Protein AF-A0A9P3ENW7-F1 (afdb_monomer)

Radius of gyration: 44.79 Å; Cα contacts (8 Å, |Δi|>4): 13; chains: 1; bounding box: 102×56×119 Å

Secondary structure (DSSP, 8-state):
-TTHHHHHHHHHHHHHHHHHHHHHHHHHHHHHHHHHHHHHHHHHHHHHHHHHHHHHHHHHHHHHHHHHHHHHHHHHHHH-TTHHHHHHHHHHTTT-----PPPPTTS--TTHHHHS----S----------------------

Mean predicted aligned error: 16.95 Å

Sequence (143 aa):
MKHILPFKEKQIRQHELEAEAAKVVRIRSAQADAEARRIEAEAEADSRRKLADAEAYRLDLVGKVNSEQLAREGAILAQSPLLIQKSLADKLSDKIQVIIAPPAANGGFLGENLIGRLPNAALNGAVGNARYASHESSEEEEE

Structure (mmCIF, N/CA/C/O backbone):
data_AF-A0A9P3ENW7-F1
#
_entry.id   AF-A0A9P3ENW7-F1
#
loop_
_atom_site.group_PDB
_atom_site.id
_atom_site.type_symbol
_atom_site.label_atom_id
_atom_site.label_alt_id
_atom_site.label_comp_id
_atom_site.label_asym_id
_atom_site.label_entity_id
_atom_site.label_seq_id
_atom_site.pdbx_PDB_ins_code
_atom_site.Cartn_x
_atom_site.Cartn_y
_atom_site.Cartn_z
_atom_site.occupancy
_atom_site.B_iso_or_equiv
_atom_site.auth_seq_id
_atom_site.auth_comp_id
_atom_site.auth_asym_id
_atom_site.auth_atom_id
_atom_site.pdbx_PDB_model_num
ATOM 1 N N . MET A 1 1 ? -37.547 2.256 65.863 1.00 61.16 1 MET A N 1
ATOM 2 C CA . MET A 1 1 ? -36.742 1.822 64.691 1.00 61.16 1 MET A CA 1
ATOM 3 C C . MET A 1 1 ? -37.552 1.549 63.407 1.00 61.16 1 MET A C 1
ATOM 5 O O . MET A 1 1 ? -36.960 1.174 62.405 1.00 61.16 1 MET A O 1
ATOM 9 N N . LYS A 1 2 ? -38.874 1.793 63.365 1.00 66.75 2 LYS A N 1
ATOM 10 C CA . LYS A 1 2 ? -39.751 1.401 62.238 1.00 66.75 2 LYS A CA 1
ATOM 11 C C . LYS A 1 2 ? -39.521 2.161 60.914 1.00 66.75 2 LYS A C 1
ATOM 13 O O . LYS A 1 2 ? -39.859 1.647 59.860 1.00 66.75 2 LYS A O 1
ATOM 18 N N . HIS A 1 3 ? -38.926 3.356 60.959 1.00 73.88 3 HIS A N 1
ATOM 19 C CA . HIS A 1 3 ? -38.748 4.226 59.781 1.00 73.88 3 HIS A CA 1
ATOM 20 C C . HIS A 1 3 ? -37.362 4.140 59.125 1.00 73.88 3 HIS A C 1
ATOM 22 O O . HIS A 1 3 ? -37.149 4.705 58.058 1.00 73.88 3 HIS A O 1
ATOM 28 N N . ILE A 1 4 ? -36.420 3.426 59.743 1.00 83.56 4 ILE A N 1
ATOM 29 C CA . ILE A 1 4 ? -35.017 3.391 59.305 1.00 83.56 4 ILE A CA 1
ATOM 30 C C . ILE A 1 4 ? -34.818 2.340 58.201 1.00 83.56 4 ILE A C 1
ATOM 32 O O . ILE A 1 4 ? -34.041 2.555 57.275 1.00 83.56 4 ILE A O 1
ATOM 36 N N . LEU A 1 5 ? -35.552 1.222 58.274 1.00 81.81 5 LEU A N 1
ATOM 37 C CA . LEU A 1 5 ? -35.515 0.157 57.264 1.00 81.81 5 LEU A CA 1
ATOM 38 C C . LEU A 1 5 ? -35.994 0.637 55.880 1.00 81.81 5 LEU A C 1
ATOM 40 O O . LEU A 1 5 ? -35.218 0.529 54.933 1.00 81.81 5 LEU A O 1
ATOM 44 N N . PRO A 1 6 ? -37.190 1.254 55.751 1.00 89.50 6 PRO A N 1
ATOM 45 C CA . PRO A 1 6 ? -37.698 1.692 54.448 1.00 89.50 6 PRO A CA 1
ATOM 46 C C . PRO A 1 6 ? -36.817 2.759 53.785 1.00 89.50 6 PRO A C 1
ATOM 48 O O . PRO A 1 6 ? -36.757 2.863 52.563 1.00 89.50 6 PRO A O 1
ATOM 51 N N . PHE A 1 7 ? -36.135 3.581 54.586 1.00 90.56 7 PHE A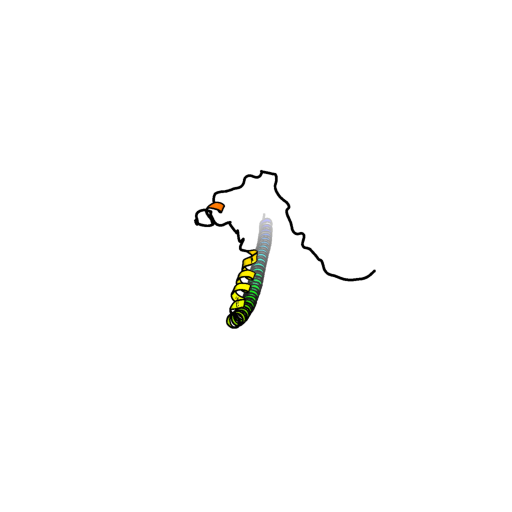 N 1
ATOM 52 C CA . PHE A 1 7 ? -35.194 4.580 54.084 1.00 90.56 7 PHE A CA 1
ATOM 53 C C . PHE A 1 7 ? -33.927 3.930 53.510 1.00 90.56 7 PHE A C 1
ATOM 55 O O . PHE A 1 7 ? -33.521 4.266 52.399 1.00 90.56 7 PHE A O 1
ATOM 62 N N . LYS A 1 8 ? -33.347 2.951 54.219 1.00 91.25 8 LYS A N 1
ATOM 63 C CA . LYS A 1 8 ? -32.190 2.190 53.726 1.00 91.25 8 LYS A CA 1
ATOM 64 C C . LYS A 1 8 ? -32.512 1.394 52.460 1.00 91.25 8 LYS A C 1
ATOM 66 O O . LYS A 1 8 ? -31.700 1.385 51.545 1.00 91.25 8 LYS A O 1
ATOM 71 N N . GLU A 1 9 ? -33.695 0.788 52.367 1.00 91.06 9 GLU A N 1
ATOM 72 C CA . GLU A 1 9 ? -34.144 0.092 51.148 1.00 91.06 9 GLU A CA 1
ATOM 73 C C . GLU A 1 9 ? -34.181 1.025 49.929 1.00 91.06 9 GLU A C 1
ATOM 75 O O . GLU A 1 9 ? -33.724 0.657 48.847 1.00 91.06 9 GLU A O 1
ATOM 80 N N . LYS A 1 10 ? -34.671 2.261 50.100 1.00 93.19 10 LYS A N 1
ATOM 81 C CA . LYS A 1 10 ? -34.663 3.271 49.030 1.00 93.19 10 LYS A CA 1
ATOM 82 C C . LYS A 1 10 ? -33.246 3.694 48.639 1.00 93.19 10 LYS A C 1
ATOM 84 O O . LYS A 1 10 ? -32.981 3.824 47.449 1.00 93.19 10 LYS A O 1
ATOM 89 N N . GLN A 1 11 ? -32.343 3.870 49.606 1.00 93.12 11 GLN A N 1
ATOM 90 C CA . GLN A 1 11 ? -30.937 4.188 49.326 1.00 93.12 11 GLN A CA 1
ATOM 91 C C . GLN A 1 11 ? -30.226 3.059 48.573 1.00 93.12 11 GLN A C 1
ATOM 93 O O . GLN A 1 11 ? -29.513 3.332 47.615 1.00 93.12 11 GLN A O 1
ATOM 98 N N . ILE A 1 12 ? -30.450 1.798 48.956 1.00 94.38 12 ILE A N 1
ATOM 99 C CA . ILE A 1 12 ? -29.887 0.639 48.248 1.00 94.38 12 ILE A CA 1
ATOM 100 C C . ILE A 1 12 ? -30.379 0.626 46.804 1.00 94.38 12 ILE A C 1
ATOM 102 O O . ILE A 1 12 ? -29.565 0.558 45.891 1.00 94.38 12 ILE A O 1
ATOM 106 N N . ARG A 1 13 ? -31.687 0.796 46.586 1.00 94.31 13 ARG A N 1
ATOM 107 C CA . ARG A 1 13 ? -32.252 0.843 45.233 1.00 94.31 13 ARG A CA 1
ATOM 108 C C . ARG A 1 13 ? -31.692 1.999 44.404 1.00 94.31 13 ARG A C 1
ATOM 110 O O . ARG A 1 13 ? -31.463 1.833 43.212 1.00 94.31 13 ARG A O 1
ATOM 117 N N . GLN A 1 14 ? -31.458 3.160 45.012 1.00 95.31 14 GLN A N 1
ATOM 118 C CA . GLN A 1 14 ? -30.813 4.276 44.326 1.00 95.31 14 GLN A CA 1
ATOM 119 C C . GLN A 1 14 ? -29.371 3.930 43.928 1.00 95.31 14 GLN A C 1
ATOM 121 O O . GLN A 1 14 ? -29.011 4.100 42.767 1.00 95.31 14 GLN A O 1
ATOM 126 N N . HIS A 1 15 ? -28.575 3.382 44.848 1.00 95.81 15 HIS A N 1
ATOM 127 C CA . HIS A 1 15 ? -27.206 2.960 44.554 1.00 95.81 15 HIS A CA 1
ATOM 128 C C . HIS A 1 15 ? -27.137 1.835 43.512 1.00 95.81 15 HIS A C 1
ATOM 130 O O . HIS A 1 15 ? -26.240 1.842 42.674 1.00 95.81 15 HIS A O 1
ATOM 136 N N . GLU A 1 16 ? -28.086 0.897 43.519 1.00 96.06 16 GLU A N 1
ATOM 137 C CA . GLU A 1 16 ? -28.213 -0.141 42.489 1.00 96.06 16 GLU A CA 1
ATOM 138 C C . GLU A 1 16 ? -28.476 0.472 41.108 1.00 96.06 16 GLU A C 1
ATOM 140 O O . GLU A 1 16 ? -27.808 0.118 40.137 1.00 96.06 16 GLU A O 1
ATOM 145 N N . LEU A 1 17 ? -29.403 1.432 41.017 1.00 96.81 17 LEU A N 1
ATOM 146 C CA . LEU A 1 17 ? -29.717 2.122 39.763 1.00 96.81 17 LEU A CA 1
ATOM 147 C C . LEU A 1 17 ? -28.540 2.971 39.258 1.00 96.81 17 LEU A C 1
ATOM 149 O O . LEU A 1 17 ? -28.249 2.966 38.062 1.00 96.81 17 LEU A O 1
ATOM 153 N N . GLU A 1 18 ? -27.834 3.664 40.152 1.00 95.69 18 GLU A N 1
ATOM 154 C CA . GLU A 1 18 ? -26.623 4.426 39.821 1.00 95.69 18 GLU A CA 1
ATOM 155 C C . GLU A 1 18 ? -25.488 3.506 39.344 1.00 95.69 18 GLU A C 1
ATOM 157 O O . GLU A 1 18 ? -24.812 3.810 38.356 1.00 95.69 18 GLU A O 1
ATOM 162 N N . ALA A 1 19 ? -25.301 2.355 39.995 1.00 97.06 19 ALA A N 1
ATOM 163 C CA . ALA A 1 19 ? -24.303 1.367 39.601 1.00 97.06 19 ALA A CA 1
ATOM 164 C C . ALA A 1 19 ? -24.616 0.746 38.231 1.00 97.06 19 ALA A C 1
ATOM 166 O O . ALA A 1 19 ? -23.708 0.606 37.405 1.00 97.06 19 ALA A O 1
ATOM 167 N N . GLU A 1 20 ? -25.883 0.419 37.954 1.00 96.44 20 GLU A N 1
ATOM 168 C CA . GLU A 1 20 ? -26.292 -0.110 36.649 1.00 96.44 20 GLU A CA 1
ATOM 169 C C . GLU A 1 20 ? -26.112 0.945 35.547 1.00 96.44 20 GLU A C 1
ATOM 171 O O . GLU A 1 20 ? -25.552 0.642 34.492 1.00 96.44 20 GLU A O 1
ATOM 176 N N . ALA A 1 21 ? -26.472 2.208 35.803 1.00 97.25 21 ALA A N 1
ATOM 177 C CA . ALA A 1 21 ? -26.215 3.303 34.868 1.00 97.25 21 ALA A CA 1
ATOM 178 C C . ALA A 1 21 ? -24.711 3.465 34.581 1.00 97.25 21 ALA A C 1
ATOM 180 O O . ALA A 1 21 ? -24.302 3.523 33.419 1.00 97.25 21 ALA A O 1
ATOM 181 N N . ALA A 1 22 ? -23.868 3.458 35.619 1.00 96.81 22 ALA A N 1
ATOM 182 C CA . ALA A 1 22 ? -22.417 3.548 35.468 1.00 96.81 22 ALA A CA 1
ATOM 183 C C . ALA A 1 22 ? -21.838 2.365 34.673 1.00 96.81 22 ALA A C 1
ATOM 185 O O . ALA A 1 22 ? -20.938 2.547 33.850 1.00 96.81 22 ALA A O 1
ATOM 186 N N . LYS A 1 23 ? -22.361 1.153 34.883 1.00 97.69 23 LYS A N 1
ATOM 187 C CA . LYS A 1 23 ? -21.980 -0.044 34.126 1.00 97.69 23 LYS A CA 1
ATOM 188 C C . LYS A 1 23 ? -22.353 0.082 32.651 1.00 97.69 23 LYS A C 1
ATOM 190 O O . LYS A 1 23 ? -21.501 -0.164 31.799 1.00 97.69 23 LYS A O 1
ATOM 195 N N . VAL A 1 24 ? -23.576 0.509 32.339 1.00 97.88 24 VAL A N 1
ATOM 196 C CA . VAL A 1 24 ? -24.024 0.716 30.952 1.00 97.88 24 VAL A CA 1
ATOM 197 C C . VAL A 1 24 ? -23.161 1.762 30.248 1.00 97.88 24 VAL A C 1
ATOM 199 O O . VAL A 1 24 ? -22.753 1.541 29.110 1.00 97.88 24 VAL A O 1
ATOM 202 N N . VAL A 1 25 ? -22.823 2.865 30.922 1.00 98.06 25 VAL A N 1
ATOM 203 C CA . VAL A 1 25 ? -21.929 3.894 30.369 1.00 98.06 25 VAL A CA 1
ATOM 204 C C . VAL A 1 25 ? -20.546 3.319 30.057 1.00 98.06 25 VAL A C 1
ATOM 206 O O . VAL A 1 25 ? -20.050 3.515 28.950 1.00 98.06 25 VAL A O 1
ATOM 209 N N . ARG A 1 26 ? -19.942 2.556 30.979 1.00 97.56 26 ARG A N 1
ATOM 210 C CA . ARG A 1 26 ? -18.627 1.932 30.743 1.00 97.56 26 ARG A CA 1
ATOM 211 C C . ARG A 1 26 ? -18.650 0.948 29.579 1.00 97.56 26 ARG A C 1
ATOM 213 O O . ARG A 1 26 ? -17.740 0.975 28.758 1.00 97.56 26 ARG A O 1
ATOM 220 N N . ILE A 1 27 ? -19.680 0.105 29.492 1.00 98.12 27 ILE A N 1
ATOM 221 C CA . ILE A 1 27 ? -19.820 -0.861 28.394 1.00 98.12 27 ILE A CA 1
ATOM 222 C C . ILE A 1 27 ? -19.955 -0.125 27.062 1.00 98.12 27 ILE A C 1
ATOM 224 O O . ILE A 1 27 ? -19.241 -0.450 26.121 1.00 98.12 27 ILE A O 1
ATOM 228 N N . ARG A 1 28 ? -20.819 0.894 26.991 1.00 97.81 28 ARG A N 1
ATOM 229 C CA . ARG A 1 28 ? -21.012 1.681 25.766 1.00 97.81 28 ARG A CA 1
ATOM 230 C C . ARG A 1 28 ? -19.745 2.414 25.342 1.00 97.81 28 ARG A C 1
ATOM 232 O O . ARG A 1 28 ? -19.433 2.410 24.159 1.00 97.81 28 ARG A O 1
ATOM 239 N N . SER A 1 29 ? -19.005 2.994 26.287 1.00 97.75 29 SER A N 1
ATOM 240 C CA . SER A 1 29 ? -17.711 3.624 25.997 1.00 97.75 29 SER A CA 1
ATOM 241 C C . SER A 1 29 ? -16.721 2.605 25.441 1.00 97.75 29 SER A C 1
ATOM 243 O O . SER A 1 29 ? -16.166 2.818 24.373 1.00 97.75 29 SER A O 1
ATOM 245 N N . ALA A 1 30 ? -16.564 1.456 26.106 1.00 97.94 30 ALA A N 1
ATOM 246 C CA . ALA A 1 30 ? -15.644 0.415 25.658 1.00 97.94 30 ALA A CA 1
ATOM 247 C C . ALA A 1 30 ? -16.022 -0.149 24.277 1.00 97.94 30 ALA A C 1
ATOM 249 O O . ALA A 1 30 ? -15.145 -0.449 23.471 1.00 97.94 30 ALA A O 1
ATOM 250 N N . GLN A 1 31 ? -17.321 -0.279 23.992 1.00 97.75 31 GLN A N 1
ATOM 251 C CA . GLN A 1 31 ? -17.819 -0.674 22.675 1.00 97.75 31 GLN A CA 1
ATOM 252 C C . GLN A 1 31 ? -17.505 0.381 21.615 1.00 97.75 31 GLN A C 1
ATOM 254 O O . GLN A 1 31 ? -17.001 0.023 20.557 1.00 97.75 31 GLN A O 1
ATOM 259 N N . ALA A 1 32 ? -17.748 1.661 21.903 1.00 98.00 32 ALA A N 1
ATOM 260 C CA . ALA A 1 32 ? -17.428 2.750 20.985 1.00 98.00 32 ALA A CA 1
ATOM 261 C C . ALA A 1 32 ? -15.923 2.816 20.683 1.00 98.00 32 ALA A C 1
ATOM 263 O O . ALA A 1 32 ? -15.540 2.932 19.523 1.00 98.00 32 ALA A O 1
ATOM 264 N N . ASP A 1 33 ? -15.076 2.656 21.701 1.00 97.94 33 ASP A N 1
ATOM 265 C CA . ASP A 1 33 ? -13.621 2.643 21.536 1.00 97.94 33 ASP A CA 1
ATOM 266 C C . ASP A 1 33 ? -13.153 1.439 20.703 1.00 97.94 33 ASP A C 1
ATOM 268 O O . ASP A 1 33 ? -12.256 1.559 19.867 1.00 97.94 33 ASP A O 1
ATOM 272 N N . ALA A 1 34 ? -13.757 0.265 20.909 1.00 98.06 34 ALA A N 1
ATOM 273 C CA . ALA A 1 34 ? -13.451 -0.930 20.127 1.00 98.06 34 ALA A CA 1
ATOM 274 C C . ALA A 1 34 ? -13.888 -0.785 18.660 1.00 98.06 34 ALA A C 1
ATOM 276 O O . ALA A 1 34 ? -13.131 -1.147 17.757 1.00 98.06 34 ALA A O 1
ATOM 277 N N . GLU A 1 35 ? -15.081 -0.234 18.423 1.00 97.81 35 GLU A N 1
ATOM 278 C CA . GLU A 1 35 ? -15.604 0.053 17.085 1.00 97.81 35 GLU A CA 1
ATOM 279 C C . GLU A 1 35 ? -14.706 1.066 16.361 1.00 97.81 35 GLU A C 1
ATOM 281 O O . GLU A 1 35 ? -14.301 0.822 15.226 1.00 97.81 35 GLU A O 1
ATOM 286 N N . ALA A 1 36 ? -14.313 2.151 17.037 1.00 98.19 36 ALA A N 1
ATOM 287 C CA . ALA A 1 36 ? -13.415 3.164 16.488 1.00 98.19 36 ALA A CA 1
ATOM 288 C C . ALA A 1 36 ? -12.073 2.555 16.053 1.00 98.19 36 ALA A C 1
ATOM 290 O O . ALA A 1 36 ? -11.660 2.735 14.909 1.00 98.19 36 ALA A O 1
ATOM 291 N N . ARG A 1 37 ? -11.442 1.739 16.910 1.00 97.81 37 ARG A N 1
ATOM 292 C CA . ARG A 1 37 ? -10.190 1.039 16.566 1.00 97.81 37 ARG A CA 1
ATOM 293 C C . ARG A 1 37 ? -10.350 0.082 15.392 1.00 97.81 37 ARG A C 1
ATOM 295 O O . ARG A 1 37 ? -9.429 -0.064 14.592 1.00 97.81 37 ARG A O 1
ATOM 302 N N . ARG A 1 38 ? -11.496 -0.595 15.288 1.00 98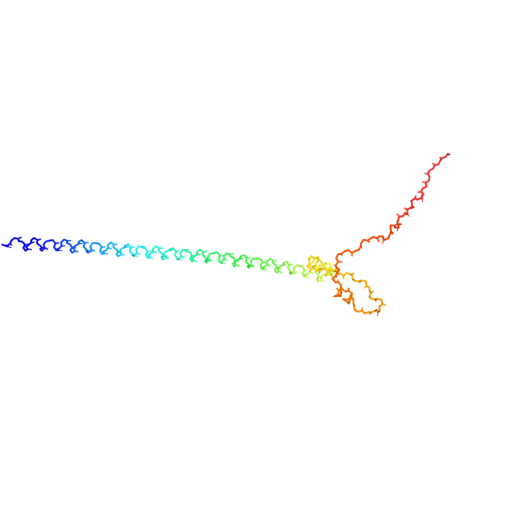.06 38 ARG A N 1
ATOM 303 C CA . ARG A 1 38 ? -11.779 -1.489 14.162 1.00 98.06 38 ARG A CA 1
ATOM 304 C C . ARG A 1 38 ? -11.881 -0.702 12.856 1.00 98.06 38 ARG A C 1
ATOM 306 O O . ARG A 1 38 ? -11.269 -1.111 11.876 1.00 98.06 38 ARG A O 1
ATOM 313 N N . ILE A 1 39 ? -12.603 0.418 12.864 1.00 97.69 39 ILE A N 1
ATOM 314 C CA . ILE A 1 39 ? -12.749 1.297 11.697 1.00 97.69 39 ILE A CA 1
ATOM 315 C C . ILE A 1 39 ? -11.389 1.859 11.278 1.00 97.69 39 ILE A C 1
ATOM 317 O O . ILE A 1 39 ? -11.063 1.842 10.095 1.00 97.69 39 ILE A O 1
ATOM 321 N N . GLU A 1 40 ? -10.573 2.316 12.229 1.00 97.75 40 GLU A N 1
ATOM 322 C CA . GLU A 1 40 ? -9.223 2.818 11.949 1.00 97.75 40 GLU A CA 1
ATOM 323 C C . GLU A 1 40 ? -8.327 1.738 11.332 1.00 97.75 40 GLU A C 1
ATOM 325 O O . GLU A 1 40 ? -7.687 1.983 10.311 1.00 97.75 40 GLU A O 1
ATOM 330 N N . ALA A 1 41 ? -8.321 0.529 11.900 1.00 97.94 41 ALA A N 1
ATOM 331 C CA . ALA A 1 41 ? -7.530 -0.583 11.378 1.00 97.94 41 ALA A CA 1
ATOM 332 C C . ALA A 1 41 ? -7.978 -1.010 9.971 1.00 97.94 41 ALA A C 1
ATOM 334 O O . ALA A 1 4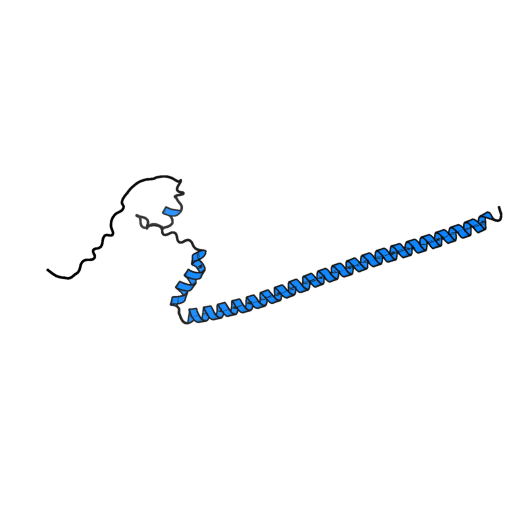1 ? -7.143 -1.298 9.113 1.00 97.94 41 ALA A O 1
ATOM 335 N N . GLU A 1 42 ? -9.288 -1.039 9.721 1.00 97.81 42 GLU A N 1
ATOM 336 C CA . GLU A 1 42 ? -9.859 -1.348 8.409 1.00 97.81 42 GLU A CA 1
ATOM 337 C C . GLU A 1 42 ? -9.500 -0.264 7.382 1.00 97.81 42 GLU A C 1
ATOM 339 O O . GLU A 1 42 ? -8.988 -0.577 6.308 1.00 97.81 42 GLU A O 1
ATOM 344 N N . ALA A 1 43 ? -9.642 1.012 7.746 1.00 97.69 43 ALA A N 1
ATOM 345 C CA . ALA A 1 43 ? -9.263 2.135 6.894 1.00 97.69 43 ALA A CA 1
ATOM 346 C C . ALA A 1 43 ? -7.758 2.148 6.577 1.00 97.69 43 ALA A C 1
ATOM 348 O O . ALA A 1 43 ? -7.361 2.426 5.440 1.00 97.6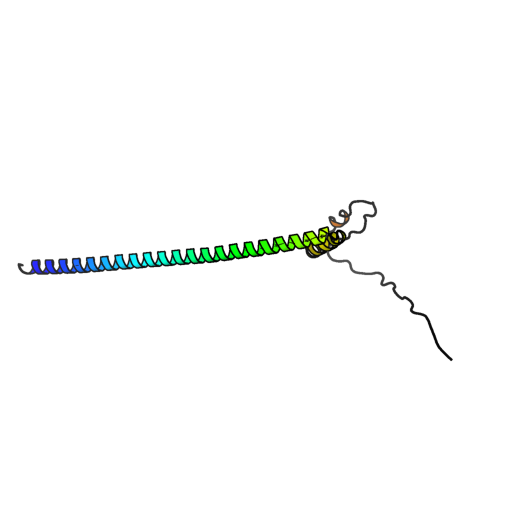9 43 ALA A O 1
ATOM 349 N N . GLU A 1 44 ? -6.904 1.827 7.551 1.00 97.38 44 GLU A N 1
ATOM 350 C CA . GLU A 1 44 ? -5.463 1.715 7.331 1.00 97.38 44 GLU A CA 1
ATOM 351 C C . GLU A 1 44 ? -5.131 0.540 6.402 1.00 97.38 44 GLU A C 1
ATOM 353 O O . GLU A 1 44 ? -4.327 0.690 5.478 1.00 97.38 44 GLU A O 1
ATOM 358 N N . ALA A 1 45 ? -5.768 -0.616 6.600 1.00 97.62 45 ALA A N 1
ATOM 359 C CA . ALA A 1 45 ? -5.593 -1.774 5.732 1.00 97.62 45 ALA A CA 1
ATOM 360 C C . ALA A 1 45 ? -6.018 -1.469 4.288 1.00 97.62 45 ALA A C 1
ATOM 362 O O . ALA A 1 45 ? -5.280 -1.787 3.353 1.00 97.62 45 ALA A O 1
ATOM 363 N N . ASP A 1 46 ? -7.154 -0.802 4.098 1.00 97.06 46 ASP A N 1
ATOM 364 C CA . ASP A 1 46 ? -7.643 -0.389 2.782 1.00 97.06 46 ASP A CA 1
ATOM 365 C C . ASP A 1 46 ? -6.723 0.634 2.114 1.00 97.06 46 ASP A C 1
ATOM 367 O O . ASP A 1 46 ? -6.450 0.541 0.916 1.00 97.06 46 ASP A O 1
ATOM 371 N N . SER A 1 47 ? -6.197 1.590 2.882 1.00 97.38 47 SER A N 1
ATOM 372 C CA . SER A 1 47 ? -5.191 2.538 2.398 1.00 97.38 47 SER A CA 1
ATOM 373 C C . SER A 1 47 ? -3.928 1.813 1.921 1.00 97.38 47 SER A C 1
ATOM 375 O O . SER A 1 47 ? -3.462 2.031 0.800 1.00 97.38 47 SER A O 1
ATOM 377 N N . ARG A 1 48 ? -3.416 0.869 2.724 1.00 97.25 48 ARG A N 1
ATOM 378 C CA . ARG A 1 48 ? -2.247 0.048 2.373 1.00 97.25 48 ARG A CA 1
ATOM 379 C C . ARG A 1 48 ? -2.492 -0.792 1.120 1.00 97.25 48 ARG A C 1
ATOM 381 O O . ARG A 1 48 ? -1.605 -0.869 0.273 1.00 97.25 48 ARG A O 1
ATOM 388 N N . ARG A 1 49 ? -3.684 -1.381 0.971 1.00 97.44 49 ARG A N 1
ATOM 389 C CA . ARG A 1 49 ? -4.070 -2.130 -0.236 1.00 97.44 49 ARG A CA 1
ATOM 390 C C . ARG A 1 49 ? -4.070 -1.241 -1.473 1.00 97.44 49 ARG A C 1
ATOM 392 O O . ARG A 1 49 ? -3.405 -1.578 -2.441 1.00 97.44 49 ARG A O 1
ATOM 399 N N . LYS A 1 50 ? -4.702 -0.064 -1.413 1.00 97.25 50 LYS A N 1
ATOM 400 C CA . LYS A 1 50 ? -4.724 0.885 -2.541 1.00 97.25 50 LYS A CA 1
ATOM 401 C C . LYS A 1 50 ? -3.324 1.314 -2.976 1.00 97.25 50 LYS A C 1
ATOM 403 O O . LYS A 1 50 ? -3.065 1.422 -4.171 1.00 97.25 50 LYS A O 1
ATOM 408 N N . LEU A 1 51 ? -2.420 1.549 -2.024 1.00 97.31 51 LEU A N 1
ATOM 409 C CA . LEU A 1 51 ? -1.024 1.871 -2.333 1.00 97.31 51 LEU A CA 1
ATOM 410 C C . LEU A 1 51 ? -0.297 0.692 -2.991 1.00 97.31 51 LEU A C 1
ATOM 412 O O . LEU A 1 51 ? 0.430 0.895 -3.961 1.00 97.31 51 LEU A O 1
ATOM 416 N N . ALA A 1 52 ? -0.510 -0.530 -2.498 1.00 97.81 52 ALA A N 1
ATOM 417 C CA . ALA A 1 52 ? 0.068 -1.731 -3.093 1.00 97.81 52 ALA A CA 1
ATOM 418 C C . ALA A 1 52 ? -0.451 -1.972 -4.521 1.00 97.81 52 ALA A C 1
ATOM 420 O O . ALA A 1 52 ? 0.344 -2.243 -5.418 1.00 97.81 52 ALA A O 1
ATOM 421 N N . ASP A 1 53 ? -1.754 -1.804 -4.747 1.00 97.56 53 ASP A N 1
ATOM 422 C CA . ASP A 1 53 ? -2.378 -1.948 -6.065 1.00 97.56 53 ASP A CA 1
ATOM 423 C C . ASP A 1 53 ? -1.850 -0.897 -7.052 1.00 97.56 53 ASP A C 1
ATOM 425 O O . ASP A 1 53 ? -1.540 -1.213 -8.203 1.00 97.56 53 ASP A O 1
ATOM 429 N N . ALA A 1 54 ? -1.683 0.351 -6.599 1.00 97.94 54 ALA A N 1
ATOM 430 C CA . ALA A 1 54 ? -1.103 1.419 -7.407 1.00 97.94 54 ALA A CA 1
ATOM 431 C C . ALA A 1 54 ? 0.357 1.127 -7.794 1.00 97.94 54 ALA A C 1
ATOM 433 O O . ALA A 1 54 ? 0.745 1.347 -8.944 1.00 97.94 54 ALA A O 1
ATOM 434 N N . GLU A 1 55 ? 1.161 0.599 -6.868 1.00 97.25 55 GLU A N 1
ATOM 435 C CA . GLU A 1 55 ? 2.546 0.223 -7.158 1.00 97.25 55 GLU A CA 1
ATOM 436 C C . GLU A 1 55 ? 2.622 -0.985 -8.097 1.00 97.25 55 GLU A C 1
ATOM 438 O O . GLU A 1 55 ? 3.409 -0.973 -9.043 1.00 97.25 55 GLU A O 1
ATOM 443 N N . ALA A 1 56 ? 1.768 -1.994 -7.910 1.00 98.12 56 ALA A N 1
ATOM 444 C CA . ALA A 1 56 ? 1.679 -3.133 -8.820 1.00 98.12 56 ALA A CA 1
ATOM 445 C C . ALA A 1 56 ? 1.331 -2.686 -10.249 1.00 98.12 56 ALA A C 1
ATOM 447 O O . ALA A 1 56 ? 1.984 -3.102 -11.208 1.00 98.12 56 ALA A O 1
ATOM 448 N N . TYR A 1 57 ? 0.361 -1.778 -10.391 1.00 97.75 57 TYR A N 1
ATOM 449 C CA . TYR A 1 57 ? -0.002 -1.190 -11.679 1.00 97.75 57 TYR A CA 1
ATOM 450 C C . TYR A 1 57 ? 1.169 -0.431 -12.314 1.00 97.75 57 TYR A C 1
ATOM 452 O O . TYR A 1 57 ? 1.472 -0.609 -13.495 1.00 97.75 57 TYR A O 1
ATOM 460 N N . ARG A 1 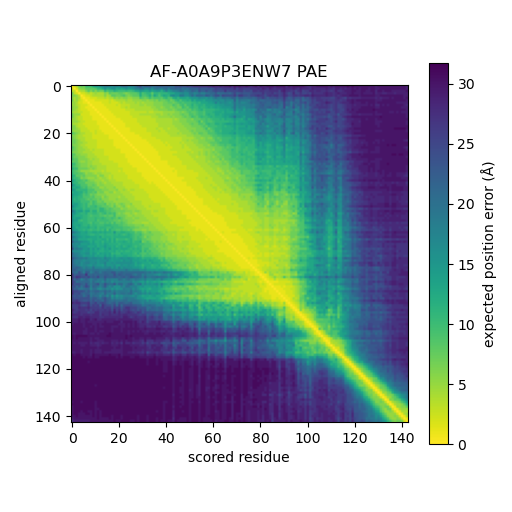58 ? 1.877 0.384 -11.523 1.00 97.69 58 ARG A N 1
ATOM 461 C CA . ARG A 1 58 ? 3.058 1.119 -11.988 1.00 97.69 58 ARG A CA 1
ATOM 462 C C . ARG A 1 58 ? 4.161 0.173 -12.468 1.00 97.69 58 ARG A C 1
ATOM 464 O O . ARG A 1 58 ? 4.751 0.419 -13.518 1.00 97.69 58 ARG A O 1
ATOM 471 N N . LEU A 1 59 ? 4.440 -0.895 -11.721 1.00 97.81 59 LEU A N 1
ATOM 472 C CA . LEU A 1 59 ? 5.449 -1.892 -12.079 1.00 97.81 59 LEU A CA 1
ATOM 473 C C . LEU A 1 59 ? 5.094 -2.627 -13.374 1.00 97.81 59 LEU A C 1
ATOM 475 O O . LEU A 1 59 ? 5.976 -2.815 -14.208 1.00 97.81 59 LEU A O 1
ATOM 479 N N . ASP A 1 60 ? 3.824 -2.982 -13.580 1.00 97.44 60 ASP A N 1
ATOM 480 C CA . ASP A 1 60 ? 3.359 -3.602 -14.828 1.00 97.44 60 ASP A CA 1
ATOM 481 C C . ASP A 1 60 ? 3.546 -2.665 -16.033 1.00 97.44 60 ASP A C 1
ATOM 483 O O . ASP A 1 60 ? 4.109 -3.056 -17.056 1.00 97.44 60 ASP A O 1
ATOM 487 N N . LEU A 1 61 ? 3.164 -1.392 -15.896 1.00 97.56 61 LEU A N 1
ATOM 488 C CA . LEU A 1 61 ? 3.386 -0.365 -16.920 1.00 97.56 61 LEU A CA 1
ATOM 489 C C . LEU A 1 61 ? 4.866 -0.194 -17.268 1.00 97.56 61 LEU A C 1
ATOM 491 O O . LEU A 1 61 ? 5.231 -0.207 -18.444 1.00 97.56 61 LEU A O 1
ATOM 495 N N . VAL A 1 62 ? 5.723 -0.046 -16.257 1.00 97.50 62 VAL A N 1
ATOM 496 C CA . VAL A 1 62 ? 7.171 0.091 -16.459 1.00 97.50 62 VAL A CA 1
ATOM 497 C C . VAL A 1 62 ? 7.746 -1.178 -17.087 1.00 97.50 62 VAL A C 1
ATOM 499 O O . VAL A 1 62 ? 8.561 -1.087 -18.003 1.00 97.50 62 VAL A O 1
ATOM 502 N N . GLY A 1 63 ? 7.299 -2.357 -16.651 1.00 97.38 63 GLY A N 1
ATOM 503 C CA . GLY A 1 63 ? 7.686 -3.642 -17.228 1.00 97.38 63 GLY A CA 1
ATOM 504 C C . GLY A 1 63 ? 7.339 -3.738 -18.713 1.00 97.38 63 GLY A C 1
ATOM 505 O O . GLY A 1 63 ? 8.205 -4.076 -19.521 1.00 97.38 63 GLY A O 1
ATOM 506 N N . LYS A 1 64 ? 6.114 -3.356 -19.091 1.00 97.44 64 LYS A N 1
ATOM 507 C CA . LYS A 1 64 ? 5.665 -3.294 -20.491 1.00 97.44 64 LYS A CA 1
ATOM 508 C C . LYS A 1 64 ? 6.524 -2.344 -21.311 1.00 97.44 64 LYS A C 1
ATOM 510 O O . LYS A 1 64 ? 7.103 -2.767 -22.310 1.00 97.44 64 LYS A O 1
ATOM 515 N N . VAL A 1 65 ? 6.693 -1.106 -20.849 1.00 97.69 65 VAL A N 1
ATOM 516 C CA . VAL A 1 65 ? 7.515 -0.097 -21.532 1.00 97.69 65 VAL A CA 1
ATOM 517 C C . VAL A 1 65 ? 8.958 -0.581 -21.707 1.00 97.69 65 VAL A C 1
ATOM 519 O O . VAL A 1 65 ? 9.510 -0.458 -22.798 1.00 97.69 65 VAL A O 1
ATOM 522 N N . ASN A 1 66 ? 9.560 -1.185 -20.680 1.00 96.25 66 ASN A N 1
ATOM 523 C CA . ASN A 1 66 ? 10.911 -1.739 -20.767 1.00 96.25 66 ASN A CA 1
ATOM 524 C C . ASN A 1 66 ? 10.989 -2.900 -21.767 1.00 96.25 66 ASN A C 1
ATOM 526 O O . ASN A 1 66 ? 11.922 -2.952 -22.563 1.00 96.25 66 ASN A O 1
ATOM 530 N N . SER A 1 67 ? 10.010 -3.810 -21.769 1.00 95.62 67 SER A N 1
ATOM 531 C CA . SER A 1 67 ? 9.972 -4.928 -22.720 1.00 95.62 67 SER A CA 1
ATOM 532 C C . SER A 1 67 ? 9.844 -4.451 -24.169 1.00 95.62 67 SER A C 1
ATOM 534 O O . SER A 1 67 ? 10.549 -4.947 -25.047 1.00 95.62 67 SER A O 1
ATOM 536 N N . GLU A 1 68 ? 9.022 -3.428 -24.418 1.00 96.50 68 GLU A N 1
ATOM 537 C CA . GLU A 1 68 ? 8.879 -2.821 -25.738 1.00 96.50 68 GLU A CA 1
ATOM 538 C C . GLU A 1 68 ? 10.154 -2.100 -26.173 1.00 96.50 68 GLU A C 1
ATOM 540 O O . GLU A 1 68 ? 10.564 -2.222 -27.327 1.00 96.50 68 GLU A O 1
ATOM 545 N N . GLN A 1 69 ? 10.799 -1.360 -25.267 1.00 95.31 69 GLN A N 1
ATOM 546 C CA . GLN A 1 69 ? 12.072 -0.703 -25.557 1.00 95.31 69 GLN A CA 1
ATOM 547 C C . GLN A 1 69 ? 13.155 -1.725 -25.910 1.00 95.31 69 GLN A C 1
ATOM 549 O O . GLN A 1 69 ? 13.836 -1.555 -26.918 1.00 95.31 69 GLN A O 1
ATOM 554 N N . LEU A 1 70 ? 13.265 -2.815 -25.145 1.00 93.19 70 LEU A N 1
ATOM 555 C CA . LEU A 1 70 ? 14.208 -3.898 -25.428 1.00 93.19 70 LEU A CA 1
ATOM 556 C C . LEU A 1 70 ? 13.907 -4.590 -26.760 1.00 93.19 70 LEU A C 1
ATOM 558 O O . LEU A 1 70 ? 14.833 -4.894 -27.507 1.00 93.19 70 LEU A O 1
ATOM 562 N N . ALA A 1 71 ? 12.633 -4.803 -27.095 1.00 94.81 71 ALA A N 1
ATOM 563 C CA . ALA A 1 71 ? 12.245 -5.374 -28.382 1.00 94.81 71 ALA A CA 1
ATOM 564 C C . ALA A 1 71 ? 12.631 -4.456 -29.556 1.00 94.81 71 ALA A C 1
ATOM 566 O O . ALA A 1 71 ? 13.157 -4.929 -30.565 1.00 94.81 71 ALA A O 1
ATOM 567 N N . ARG A 1 72 ? 12.423 -3.138 -29.419 1.00 93.94 72 ARG A N 1
ATOM 568 C CA . ARG A 1 72 ? 12.824 -2.141 -30.428 1.00 93.94 72 ARG A CA 1
ATOM 569 C C . ARG A 1 72 ? 14.342 -2.063 -30.571 1.00 93.94 72 ARG A C 1
ATOM 571 O O . ARG A 1 72 ? 14.842 -2.059 -31.693 1.00 93.94 72 ARG A O 1
ATOM 578 N N . GLU A 1 73 ? 15.071 -2.038 -29.456 1.00 91.94 73 GLU A N 1
ATOM 579 C CA . GLU A 1 73 ? 16.537 -2.053 -29.458 1.00 91.94 73 GLU A CA 1
ATOM 580 C C . GLU A 1 73 ? 17.057 -3.341 -30.115 1.00 91.94 73 GLU A C 1
ATOM 582 O O . GLU A 1 73 ? 17.891 -3.279 -31.014 1.00 91.94 73 GLU A O 1
ATOM 587 N N . GLY A 1 74 ? 16.494 -4.498 -29.759 1.00 91.06 74 GLY A N 1
ATOM 588 C CA . GLY A 1 74 ? 16.830 -5.790 -30.357 1.00 91.06 74 GLY A CA 1
ATOM 589 C C . GLY A 1 74 ? 16.601 -5.836 -31.870 1.00 91.06 74 GLY A C 1
ATOM 590 O O . GLY A 1 74 ? 17.457 -6.340 -32.596 1.00 91.06 74 GLY A O 1
ATOM 591 N N . ALA A 1 75 ? 15.501 -5.261 -32.366 1.00 93.12 75 ALA A N 1
ATOM 592 C CA . ALA A 1 75 ? 15.230 -5.176 -33.803 1.00 93.12 75 ALA A CA 1
ATOM 593 C C . ALA A 1 75 ? 16.274 -4.321 -34.547 1.00 93.12 75 ALA A C 1
ATOM 595 O O . ALA A 1 75 ? 16.753 -4.717 -35.611 1.00 93.12 75 ALA A O 1
ATOM 596 N N . ILE A 1 76 ? 16.677 -3.183 -33.969 1.00 91.00 76 ILE A N 1
ATOM 597 C CA . ILE A 1 76 ? 17.714 -2.309 -34.543 1.00 91.00 76 ILE A CA 1
ATOM 598 C C . ILE A 1 76 ? 19.076 -3.017 -34.554 1.00 91.00 76 ILE A C 1
ATOM 600 O O . ILE A 1 76 ? 19.787 -2.979 -35.560 1.00 91.00 76 ILE A O 1
ATOM 604 N N . LEU A 1 77 ? 19.430 -3.699 -33.462 1.00 89.81 77 LEU A N 1
ATOM 605 C CA . LEU A 1 77 ? 20.677 -4.459 -33.358 1.00 89.81 77 LEU A CA 1
ATOM 606 C C . LEU A 1 77 ? 20.726 -5.626 -34.353 1.00 89.81 77 LEU A C 1
ATOM 608 O O . LEU A 1 77 ? 21.770 -5.867 -34.956 1.00 89.81 77 LEU A O 1
ATOM 612 N N . ALA A 1 78 ? 19.600 -6.315 -34.566 1.00 91.00 78 ALA A N 1
ATOM 613 C CA . ALA A 1 78 ? 19.492 -7.387 -35.553 1.00 91.00 78 ALA A CA 1
ATOM 614 C C . ALA A 1 78 ? 19.679 -6.874 -36.991 1.00 91.00 78 ALA A C 1
ATOM 616 O O . ALA A 1 78 ? 20.327 -7.537 -37.799 1.00 91.00 78 ALA A O 1
ATOM 617 N N . GLN A 1 79 ? 19.152 -5.686 -37.309 1.00 93.56 79 GLN A N 1
ATOM 618 C CA . GLN A 1 79 ? 19.307 -5.072 -38.630 1.00 93.56 79 GLN A CA 1
ATOM 619 C C . GLN A 1 79 ? 20.719 -4.511 -38.864 1.00 93.56 79 GLN A C 1
ATOM 621 O O . GLN A 1 79 ? 21.169 -4.442 -40.006 1.00 93.56 79 GLN A O 1
ATOM 626 N N . SER A 1 80 ? 21.421 -4.101 -37.803 1.00 91.00 80 SER A N 1
ATOM 627 C CA . SER A 1 80 ? 22.738 -3.456 -37.887 1.00 91.00 80 SER A CA 1
ATOM 628 C C . SER A 1 80 ? 23.756 -4.080 -36.916 1.00 91.00 80 SER A C 1
ATOM 630 O O . SER A 1 80 ? 24.022 -3.507 -35.855 1.00 91.00 80 SER A O 1
ATOM 632 N N . PRO A 1 81 ? 24.409 -5.204 -37.282 1.00 89.31 81 PRO A N 1
ATOM 633 C CA . PRO A 1 81 ? 25.317 -5.938 -36.389 1.00 89.31 81 PRO A CA 1
ATOM 634 C C . PRO A 1 81 ? 26.510 -5.128 -35.851 1.00 89.31 81 PRO A C 1
ATOM 636 O O . PRO A 1 81 ? 26.985 -5.383 -34.747 1.00 89.31 81 PRO A O 1
ATOM 639 N N . LEU A 1 82 ? 26.983 -4.114 -36.588 1.00 90.19 82 LEU A N 1
ATOM 640 C CA . LEU A 1 82 ? 28.077 -3.238 -36.140 1.00 90.19 82 LEU A CA 1
ATOM 641 C C . LEU A 1 82 ? 27.675 -2.329 -34.963 1.00 90.19 82 LEU A C 1
ATOM 643 O O . LEU A 1 82 ? 28.534 -1.911 -34.188 1.00 90.19 82 LEU A O 1
ATOM 647 N N . LEU A 1 83 ? 26.377 -2.059 -34.777 1.00 90.31 83 LEU A N 1
ATOM 648 C CA . LEU A 1 83 ? 25.888 -1.261 -33.649 1.00 90.31 83 LEU A CA 1
ATOM 649 C C . LEU A 1 83 ? 25.954 -2.014 -32.317 1.00 90.31 83 LEU A C 1
ATOM 651 O O . LEU A 1 83 ? 25.934 -1.369 -31.274 1.00 90.31 83 LEU A O 1
ATOM 655 N N . ILE A 1 84 ? 26.076 -3.346 -32.327 1.00 89.12 84 ILE A N 1
ATOM 656 C CA . ILE A 1 84 ? 26.184 -4.158 -31.105 1.00 89.12 84 ILE A CA 1
ATOM 657 C C . ILE A 1 84 ? 27.427 -3.764 -30.310 1.00 89.12 84 ILE A C 1
ATOM 659 O O . ILE A 1 84 ? 27.353 -3.586 -29.099 1.00 89.12 84 ILE A O 1
ATOM 663 N N . GLN A 1 85 ? 28.558 -3.576 -30.992 1.00 87.81 85 GLN A N 1
ATOM 664 C CA . GLN A 1 85 ? 29.821 -3.215 -30.347 1.00 87.81 85 GLN A CA 1
ATOM 665 C C . GLN A 1 85 ? 29.736 -1.827 -29.704 1.00 87.81 85 GLN A C 1
ATOM 667 O O . GLN A 1 85 ? 30.153 -1.652 -28.561 1.00 87.81 85 GLN A O 1
ATOM 672 N N . LYS A 1 86 ? 29.119 -0.869 -30.408 1.00 90.19 86 LYS A N 1
ATOM 673 C CA . LYS A 1 86 ? 28.846 0.470 -29.880 1.00 90.19 86 LYS A CA 1
ATOM 674 C C . LYS A 1 86 ? 27.883 0.419 -28.685 1.00 90.19 86 LYS A C 1
ATOM 676 O O . LYS A 1 86 ? 28.207 0.952 -27.636 1.00 90.19 86 LYS A O 1
ATOM 681 N N . SER A 1 87 ? 26.738 -0.258 -28.814 1.00 88.81 87 SER A N 1
ATOM 682 C CA . SER A 1 87 ? 25.723 -0.353 -27.748 1.00 88.81 87 SER A CA 1
ATOM 683 C C . SER A 1 87 ? 26.268 -1.042 -26.492 1.00 88.81 87 SER A C 1
ATOM 685 O O . SER A 1 87 ? 26.025 -0.586 -25.376 1.00 88.81 87 SER A O 1
ATOM 687 N N . LEU A 1 88 ? 27.063 -2.104 -26.653 1.00 86.81 88 LEU A N 1
ATOM 688 C CA . LEU A 1 88 ? 27.719 -2.781 -25.537 1.00 86.81 88 LEU A CA 1
ATOM 689 C C . LEU A 1 88 ? 28.706 -1.855 -24.815 1.00 86.81 88 LEU A C 1
ATOM 691 O O . LEU A 1 88 ? 28.694 -1.803 -23.587 1.00 86.81 88 LEU A O 1
ATOM 695 N N . ALA A 1 89 ? 29.532 -1.119 -25.564 1.00 87.44 89 ALA A N 1
ATOM 696 C CA . ALA A 1 89 ? 30.458 -0.147 -24.993 1.00 87.44 89 ALA A CA 1
ATOM 697 C C . ALA A 1 89 ? 29.709 0.985 -24.272 1.00 87.44 89 ALA A C 1
ATOM 699 O O . ALA A 1 89 ? 30.030 1.278 -23.125 1.00 87.44 89 ALA A O 1
ATOM 700 N N . ASP A 1 90 ? 28.659 1.542 -24.882 1.00 87.56 90 ASP A N 1
ATOM 701 C CA . ASP A 1 90 ? 27.839 2.609 -24.296 1.00 87.56 90 ASP A CA 1
ATOM 702 C C . ASP A 1 90 ? 27.167 2.161 -22.979 1.00 87.56 90 ASP A C 1
ATOM 704 O O . ASP A 1 90 ? 27.152 2.915 -22.009 1.00 87.56 90 ASP A O 1
ATOM 708 N N . LYS A 1 91 ? 26.657 0.918 -22.898 1.00 87.69 91 LYS A N 1
ATOM 709 C CA . LYS A 1 91 ? 26.030 0.369 -21.673 1.00 87.69 91 LYS A CA 1
ATOM 710 C C . LYS A 1 91 ? 27.028 0.002 -20.564 1.00 87.69 91 LYS A C 1
ATOM 712 O O . LYS A 1 91 ? 26.603 -0.184 -19.421 1.00 87.69 91 LYS A O 1
ATOM 717 N N . LEU A 1 92 ? 28.308 -0.182 -20.895 1.00 89.00 92 LEU A N 1
ATOM 718 C CA . LEU A 1 92 ? 29.354 -0.624 -19.963 1.00 89.00 92 LEU A CA 1
ATOM 719 C C . LEU A 1 92 ? 30.381 0.465 -19.622 1.00 89.00 92 LEU A C 1
ATOM 721 O O . LEU A 1 92 ? 31.152 0.281 -18.680 1.00 89.00 92 LEU A O 1
ATOM 725 N N . SER A 1 93 ? 30.406 1.581 -20.355 1.00 85.12 93 SER A N 1
ATOM 726 C CA . SER A 1 93 ? 31.431 2.628 -20.248 1.00 85.12 93 SER A CA 1
ATOM 727 C C . SER A 1 93 ? 31.529 3.263 -18.860 1.00 85.12 93 SER A C 1
ATOM 729 O O . SER A 1 93 ? 32.593 3.749 -18.490 1.00 85.12 93 SER A O 1
ATOM 731 N N . ASP A 1 94 ? 30.436 3.294 -18.103 1.00 83.06 94 ASP A N 1
ATOM 732 C CA . ASP A 1 94 ? 30.370 3.834 -16.744 1.00 83.06 94 ASP A CA 1
ATOM 733 C C . ASP A 1 94 ? 30.711 2.788 -15.666 1.00 83.06 94 ASP A C 1
ATOM 735 O O . ASP A 1 94 ? 31.054 3.141 -14.538 1.00 83.06 94 ASP A O 1
ATOM 739 N N . LYS A 1 95 ? 30.632 1.496 -16.007 1.00 81.00 95 LYS A N 1
ATOM 740 C CA . LYS A 1 95 ? 30.734 0.361 -15.072 1.00 81.00 95 LYS A CA 1
ATOM 741 C C . LYS A 1 95 ? 32.015 -0.451 -15.211 1.00 81.00 95 LYS A C 1
ATOM 743 O O . LYS A 1 95 ? 32.309 -1.259 -14.331 1.00 81.00 95 LYS A O 1
ATOM 748 N N . ILE A 1 96 ? 32.770 -0.266 -16.290 1.00 76.19 96 ILE A N 1
ATOM 749 C CA . ILE A 1 96 ? 34.013 -0.993 -16.551 1.00 76.19 96 ILE A CA 1
ATOM 750 C C . ILE A 1 96 ? 35.175 -0.007 -16.614 1.00 76.19 96 ILE A C 1
ATOM 752 O O . ILE A 1 96 ? 35.226 0.866 -17.475 1.00 76.19 96 ILE A O 1
ATOM 756 N N . GLN A 1 97 ? 36.153 -0.186 -15.727 1.00 70.06 97 GLN A N 1
ATOM 757 C CA . GLN A 1 97 ? 37.447 0.484 -15.830 1.00 70.06 97 GLN A CA 1
ATOM 758 C C . GLN A 1 97 ? 38.387 -0.377 -16.677 1.00 70.06 97 GLN A C 1
ATOM 760 O O . GLN A 1 97 ? 38.751 -1.485 -16.283 1.00 70.06 97 GLN A O 1
ATOM 765 N N . VAL A 1 98 ? 38.784 0.126 -17.847 1.00 73.25 98 VAL A N 1
ATOM 766 C CA . VAL A 1 98 ? 39.785 -0.533 -18.696 1.00 73.25 98 VAL A CA 1
ATOM 767 C C . VAL A 1 98 ? 41.173 -0.064 -18.266 1.00 73.25 98 VAL A C 1
ATOM 769 O O . VAL A 1 98 ? 41.559 1.075 -18.517 1.00 73.25 98 VAL A O 1
ATOM 772 N N . ILE A 1 99 ? 41.933 -0.946 -17.615 1.00 72.25 99 ILE A N 1
ATOM 773 C CA . ILE A 1 99 ? 43.345 -0.708 -17.296 1.00 72.25 99 ILE A CA 1
ATOM 774 C C . ILE A 1 99 ? 44.187 -1.260 -18.449 1.00 72.25 99 ILE A C 1
ATOM 776 O O . ILE A 1 99 ? 44.282 -2.472 -18.633 1.00 72.25 99 ILE A O 1
ATOM 780 N N . ILE A 1 100 ? 44.797 -0.371 -19.234 1.00 73.50 100 ILE A N 1
ATOM 781 C CA . ILE A 1 100 ? 45.722 -0.753 -20.307 1.00 73.50 100 ILE A CA 1
ATOM 782 C C . ILE A 1 100 ? 47.107 -0.956 -19.682 1.00 73.50 100 ILE A C 1
ATOM 784 O O . ILE A 1 100 ? 47.792 0.011 -19.352 1.00 73.50 100 ILE A O 1
ATOM 788 N N . ALA A 1 101 ? 47.510 -2.215 -19.492 1.00 68.19 101 ALA A N 1
ATOM 789 C CA . ALA A 1 101 ? 48.856 -2.555 -19.033 1.00 68.19 101 ALA A CA 1
ATOM 790 C C . ALA A 1 101 ? 49.816 -2.721 -20.227 1.00 68.19 101 ALA A C 1
ATOM 792 O O . ALA A 1 101 ? 49.432 -3.333 -21.229 1.00 68.19 101 ALA A O 1
ATOM 793 N N . PRO A 1 102 ? 51.063 -2.216 -20.140 1.00 67.25 102 PRO A N 1
ATOM 794 C CA . PRO A 1 102 ? 52.071 -2.469 -21.162 1.00 67.25 102 PRO A CA 1
ATOM 795 C C . PRO A 1 102 ? 52.377 -3.975 -21.241 1.00 67.25 102 PRO A C 1
ATOM 797 O O . PRO A 1 102 ? 52.370 -4.652 -20.205 1.00 67.25 102 PRO A O 1
ATOM 800 N N . PRO A 1 103 ? 52.647 -4.513 -22.446 1.00 68.12 103 PRO A N 1
ATOM 801 C CA . PRO A 1 103 ? 52.958 -5.927 -22.608 1.00 68.12 103 PRO A CA 1
ATOM 802 C C . PRO A 1 103 ? 54.177 -6.291 -21.758 1.00 68.12 103 PRO A C 1
ATOM 804 O O . PRO A 1 103 ? 55.165 -5.554 -21.715 1.00 68.12 103 PRO A O 1
ATOM 807 N N . ALA A 1 104 ? 54.108 -7.427 -21.064 1.00 67.31 104 ALA A N 1
ATOM 808 C CA . ALA A 1 104 ? 55.243 -7.920 -20.301 1.00 67.31 104 ALA A CA 1
ATOM 809 C C . ALA A 1 104 ? 56.418 -8.182 -21.257 1.00 67.31 104 ALA A C 1
ATOM 811 O O . ALA A 1 104 ? 56.238 -8.820 -22.296 1.00 67.31 104 ALA A O 1
ATOM 812 N N . ALA A 1 105 ? 57.625 -7.745 -20.885 1.00 64.62 105 ALA A N 1
ATOM 813 C CA . ALA A 1 105 ? 58.850 -7.932 -21.676 1.00 64.62 105 ALA A CA 1
ATOM 814 C C . ALA A 1 105 ? 59.139 -9.409 -22.032 1.00 64.62 105 ALA A C 1
ATOM 816 O O . ALA A 1 105 ? 59.903 -9.690 -22.949 1.00 64.62 105 ALA A O 1
ATOM 817 N N . ASN A 1 106 ? 58.484 -10.339 -21.329 1.00 65.12 106 ASN A N 1
ATOM 818 C CA . ASN A 1 106 ? 58.683 -11.780 -21.426 1.00 65.12 106 ASN A CA 1
ATOM 819 C C . ASN A 1 106 ? 57.489 -12.513 -22.081 1.00 65.12 106 ASN A C 1
ATOM 821 O O . ASN A 1 106 ? 57.429 -13.737 -22.020 1.00 65.12 106 ASN A O 1
ATOM 825 N N . GLY A 1 107 ? 56.507 -11.798 -22.652 1.00 65.69 107 GLY A N 1
ATOM 826 C CA . GLY A 1 107 ? 55.327 -12.404 -23.296 1.00 65.69 107 GLY A CA 1
ATOM 827 C C . GLY A 1 107 ? 54.310 -13.060 -22.343 1.00 65.69 107 GLY A C 1
ATOM 828 O O . GLY A 1 107 ? 53.450 -13.810 -22.796 1.00 65.69 107 GLY A O 1
ATOM 829 N N . GLY A 1 108 ? 54.414 -12.799 -21.035 1.00 67.38 108 GLY A N 1
ATOM 830 C CA . GLY A 1 108 ? 53.524 -13.319 -19.987 1.00 67.38 108 GLY A CA 1
ATOM 831 C C . GLY A 1 108 ? 52.199 -12.555 -19.823 1.00 67.38 108 GLY A C 1
ATOM 832 O O . GLY A 1 108 ? 51.9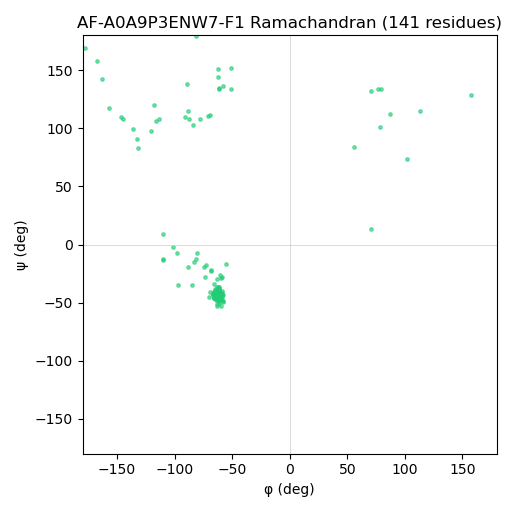25 -11.578 -20.521 1.00 67.38 108 GLY A O 1
ATOM 833 N N . PHE A 1 109 ? 51.362 -13.010 -18.885 1.00 68.25 109 PHE A N 1
ATOM 834 C CA . PHE A 1 109 ? 50.007 -12.497 -18.642 1.00 68.25 109 PHE A CA 1
ATOM 835 C C . PHE A 1 109 ? 49.991 -11.010 -18.232 1.00 68.25 109 PHE A C 1
ATOM 837 O O . PHE A 1 109 ? 50.718 -10.583 -17.338 1.00 68.25 109 PHE A O 1
ATOM 844 N N . LEU A 1 110 ? 49.094 -10.220 -18.837 1.00 67.56 110 LEU A N 1
ATOM 845 C CA . LEU A 1 110 ? 49.014 -8.759 -18.654 1.00 67.56 110 LEU A CA 1
ATOM 846 C C . LEU A 1 110 ? 48.734 -8.317 -17.202 1.00 67.56 110 LEU A C 1
ATOM 848 O O . LEU A 1 110 ? 49.122 -7.219 -16.808 1.00 67.56 110 LEU A O 1
ATOM 852 N N . GLY A 1 111 ? 48.088 -9.161 -16.390 1.00 64.56 111 GLY A N 1
ATOM 853 C CA . GLY A 1 111 ? 47.783 -8.858 -14.986 1.00 64.56 111 GLY A CA 1
ATOM 854 C C . GLY A 1 111 ? 48.941 -9.069 -14.005 1.00 64.56 111 GLY A C 1
ATOM 855 O O . GLY A 1 111 ? 48.823 -8.675 -12.846 1.00 64.56 111 GLY A O 1
ATOM 856 N N . GLU A 1 112 ? 50.066 -9.642 -14.443 1.00 66.81 112 GLU A N 1
ATOM 857 C CA . GLU A 1 112 ? 51.224 -9.926 -13.580 1.00 66.81 112 GLU A CA 1
ATOM 858 C C . GLU A 1 112 ? 51.889 -8.636 -13.062 1.00 66.81 112 GLU A C 1
ATOM 860 O O . GLU A 1 112 ? 52.275 -8.548 -11.898 1.00 66.81 112 GLU A O 1
ATOM 865 N N . ASN A 1 113 ? 51.888 -7.573 -13.875 1.00 63.06 113 ASN A N 1
ATOM 866 C CA . ASN A 1 113 ? 52.382 -6.245 -13.489 1.00 63.06 113 ASN A CA 1
ATOM 867 C C . ASN A 1 113 ? 51.368 -5.412 -12.676 1.00 63.06 113 ASN A C 1
ATOM 869 O O . ASN A 1 113 ? 51.739 -4.379 -12.118 1.00 63.06 113 ASN A O 1
ATOM 873 N N . LEU A 1 114 ? 50.096 -5.829 -12.623 1.00 63.97 114 LEU A N 1
ATOM 874 C CA . LEU A 1 114 ? 49.004 -5.081 -11.980 1.00 63.97 114 LEU A CA 1
ATOM 875 C C . LEU A 1 114 ? 48.720 -5.554 -10.550 1.00 63.97 114 LEU A C 1
ATOM 877 O O . LEU A 1 114 ? 48.402 -4.743 -9.686 1.00 63.97 114 LEU A O 1
ATOM 881 N N . ILE A 1 115 ? 48.860 -6.853 -10.281 1.00 67.81 115 ILE A N 1
ATOM 882 C CA . ILE A 1 115 ? 48.532 -7.455 -8.976 1.00 67.81 115 ILE A CA 1
ATOM 883 C C . ILE A 1 115 ? 49.682 -7.313 -7.955 1.00 67.81 115 ILE A C 1
ATOM 885 O O . ILE A 1 115 ? 49.466 -7.455 -6.755 1.00 67.81 115 ILE A O 1
ATOM 889 N N . GLY A 1 116 ? 50.897 -6.967 -8.400 1.00 59.03 116 GLY A N 1
ATOM 890 C CA . GLY A 1 116 ? 52.093 -6.902 -7.548 1.00 59.03 116 GLY A CA 1
ATOM 891 C C . GLY A 1 116 ? 52.538 -5.512 -7.077 1.00 59.03 116 GLY A C 1
ATOM 892 O O . GLY A 1 116 ? 53.529 -5.418 -6.354 1.00 59.03 116 GLY A O 1
ATOM 893 N N . ARG A 1 117 ? 51.870 -4.420 -7.474 1.00 50.00 117 ARG A N 1
ATOM 894 C CA . ARG A 1 117 ? 52.337 -3.057 -7.165 1.00 50.00 117 ARG A CA 1
ATOM 895 C C . ARG A 1 117 ? 51.210 -2.183 -6.629 1.00 50.00 117 ARG A C 1
ATOM 897 O O . ARG A 1 117 ? 50.560 -1.477 -7.386 1.00 50.00 117 ARG A O 1
ATOM 904 N N . LEU A 1 118 ? 51.039 -2.173 -5.307 1.00 45.06 118 LEU A N 1
ATOM 905 C CA . LEU A 1 118 ? 50.505 -0.998 -4.615 1.00 45.06 118 LEU A CA 1
ATOM 906 C C . LEU A 1 118 ? 51.601 0.080 -4.666 1.00 45.06 118 LEU A C 1
ATOM 908 O O . LEU A 1 118 ? 52.644 -0.108 -4.031 1.00 45.06 118 LEU A O 1
ATOM 912 N N . PRO A 1 119 ? 51.454 1.186 -5.417 1.00 44.88 119 PRO A N 1
ATOM 913 C CA . PRO A 1 119 ? 52.414 2.267 -5.339 1.00 44.88 119 PRO A CA 1
ATOM 914 C C . PRO A 1 119 ? 52.110 3.045 -4.061 1.00 44.88 119 PRO A C 1
ATOM 916 O O . PRO A 1 119 ? 51.124 3.777 -3.977 1.00 44.88 119 PRO A O 1
ATOM 919 N N . ASN A 1 120 ? 52.990 2.902 -3.072 1.00 40.84 120 ASN A N 1
ATOM 920 C CA . ASN A 1 120 ? 53.240 3.997 -2.150 1.00 40.84 120 ASN A CA 1
ATOM 921 C C . ASN A 1 120 ? 53.544 5.247 -2.980 1.00 40.84 120 ASN A C 1
ATOM 923 O O . ASN A 1 120 ? 54.303 5.203 -3.952 1.00 40.84 120 ASN A O 1
ATOM 927 N N . ALA A 1 121 ? 52.913 6.346 -2.587 1.00 47.62 121 ALA A N 1
ATOM 928 C CA . ALA A 1 121 ? 53.203 7.667 -3.098 1.00 47.62 121 ALA A CA 1
ATOM 929 C C . ALA A 1 121 ? 54.711 7.978 -3.029 1.00 47.62 121 ALA A C 1
ATOM 931 O O . ALA A 1 121 ? 55.409 7.522 -2.124 1.00 47.62 121 ALA A O 1
ATOM 932 N N . ALA A 1 122 ? 55.130 8.844 -3.956 1.00 40.19 122 ALA A N 1
ATOM 933 C CA . ALA A 1 122 ? 56.462 9.410 -4.175 1.00 40.19 122 ALA A CA 1
ATOM 934 C C . ALA A 1 122 ? 57.394 8.578 -5.069 1.00 40.19 122 ALA A C 1
ATOM 936 O O . ALA A 1 122 ? 57.872 7.525 -4.676 1.00 40.19 122 ALA A O 1
ATOM 937 N N . LEU A 1 123 ? 57.703 9.116 -6.255 1.00 34.75 123 LEU A N 1
ATOM 938 C CA . LEU A 1 123 ? 59.013 9.712 -6.543 1.00 34.75 123 LEU A CA 1
ATOM 939 C C . LEU A 1 123 ? 58.866 10.710 -7.710 1.00 34.75 123 LEU A C 1
ATOM 941 O O . LEU A 1 123 ? 58.471 10.360 -8.817 1.00 34.75 123 LEU A O 1
ATOM 945 N N . ASN A 1 124 ? 59.150 11.974 -7.402 1.00 37.47 124 ASN A N 1
ATOM 946 C CA . ASN A 1 124 ? 59.279 13.096 -8.327 1.00 37.47 124 ASN A CA 1
ATOM 947 C C . ASN A 1 124 ? 60.436 12.897 -9.323 1.00 37.47 124 ASN A C 1
ATOM 949 O O . ASN A 1 124 ? 61.491 12.405 -8.932 1.00 37.47 124 ASN A O 1
ATOM 953 N N . GLY A 1 125 ? 60.292 13.488 -10.516 1.00 33.03 125 GLY A N 1
ATOM 954 C CA . GLY A 1 125 ? 61.381 14.242 -11.151 1.00 33.03 125 GLY A CA 1
ATOM 955 C C . GLY A 1 125 ? 61.990 13.675 -12.438 1.00 33.03 125 GLY A C 1
ATOM 956 O O . GLY A 1 125 ? 62.734 12.706 -12.392 1.00 33.03 125 GLY A O 1
ATOM 957 N N . ALA A 1 126 ? 61.787 14.433 -13.529 1.00 34.97 126 ALA A N 1
ATOM 958 C CA . ALA A 1 126 ? 62.483 14.389 -14.826 1.00 34.97 126 ALA A CA 1
ATOM 959 C C . ALA A 1 126 ? 62.167 13.141 -15.686 1.00 34.97 126 ALA A C 1
ATOM 961 O O . ALA A 1 126 ? 62.170 12.022 -15.204 1.00 34.97 126 ALA A O 1
ATOM 962 N N . VAL A 1 127 ? 61.844 13.228 -16.980 1.00 33.38 127 VAL A N 1
ATOM 963 C CA . VAL A 1 127 ? 62.564 13.917 -18.057 1.00 33.38 127 VAL A CA 1
ATOM 964 C C . VAL A 1 127 ? 61.615 14.112 -19.258 1.00 33.38 127 VAL A C 1
ATOM 966 O O . VAL A 1 127 ? 60.883 13.193 -19.611 1.00 33.38 127 VAL A O 1
ATOM 969 N N . GLY A 1 128 ? 61.719 15.255 -19.948 1.00 33.34 128 GLY A N 1
ATOM 970 C CA . GLY A 1 128 ? 61.640 15.272 -21.417 1.00 33.34 128 GLY A CA 1
ATOM 971 C C . GLY A 1 128 ? 60.329 15.712 -22.066 1.00 33.34 128 GLY A C 1
ATOM 972 O O . GLY A 1 128 ? 59.647 14.912 -22.695 1.00 33.34 128 GLY A O 1
ATOM 973 N N . ASN A 1 129 ? 60.046 17.016 -22.026 1.00 44.38 129 ASN A N 1
ATOM 974 C CA . ASN A 1 129 ? 59.197 17.661 -23.024 1.00 44.38 129 ASN A CA 1
ATOM 975 C C . ASN A 1 129 ? 59.955 17.675 -24.365 1.00 44.38 129 ASN A C 1
ATOM 977 O O . ASN A 1 129 ? 60.987 18.339 -24.483 1.00 44.38 129 ASN A O 1
ATOM 981 N N . ALA A 1 130 ? 59.487 16.911 -25.353 1.00 33.91 130 ALA A N 1
ATOM 982 C CA . ALA A 1 130 ? 60.060 16.902 -26.692 1.00 33.91 130 ALA A CA 1
ATOM 983 C C . ALA A 1 130 ? 58.983 16.710 -27.771 1.00 33.91 130 ALA A C 1
ATOM 985 O O . ALA A 1 130 ? 58.530 15.599 -28.022 1.00 33.91 130 ALA A O 1
ATOM 986 N N . ARG A 1 131 ? 58.745 17.820 -28.482 1.00 31.14 131 ARG A N 1
ATOM 987 C CA . ARG A 1 131 ? 58.503 17.912 -29.933 1.00 31.14 131 ARG A CA 1
ATOM 988 C C . ARG A 1 131 ? 57.105 17.537 -30.438 1.00 31.14 131 ARG A C 1
ATOM 990 O O . ARG A 1 131 ? 56.843 16.388 -30.752 1.00 31.14 131 ARG A O 1
ATOM 997 N N . TYR A 1 132 ? 56.313 18.574 -30.712 1.00 36.38 132 TYR A N 1
ATOM 998 C CA . TYR A 1 132 ? 55.667 18.741 -32.018 1.00 36.38 132 TYR A CA 1
ATOM 999 C C . TYR A 1 132 ? 55.815 20.207 -32.442 1.00 36.38 132 TYR A C 1
ATOM 1001 O O . TYR A 1 132 ? 55.109 21.086 -31.962 1.00 36.38 132 TYR A O 1
ATOM 1009 N N . ALA A 1 133 ? 56.801 20.458 -33.301 1.00 37.47 133 ALA A N 1
ATOM 1010 C CA . ALA A 1 133 ? 56.855 21.626 -34.166 1.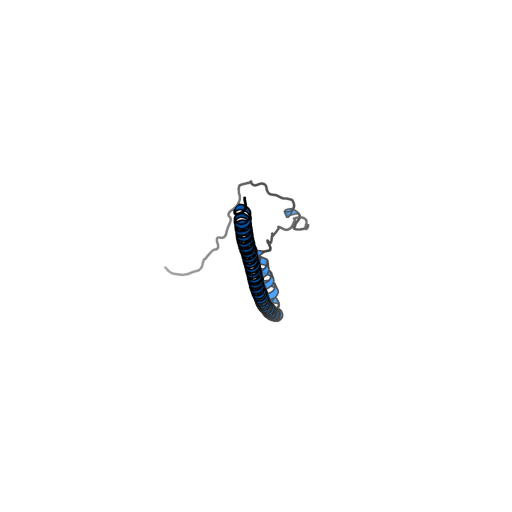00 37.47 133 ALA A CA 1
ATOM 1011 C C . ALA A 1 133 ? 56.778 21.080 -35.596 1.00 37.47 133 ALA A C 1
ATOM 1013 O O . ALA A 1 133 ? 57.719 20.447 -36.069 1.00 37.47 133 ALA A O 1
ATOM 1014 N N . SER A 1 134 ? 55.630 21.265 -36.236 1.00 35.50 134 SER A N 1
ATOM 1015 C CA . SER A 1 134 ? 55.408 21.101 -37.675 1.00 35.50 134 SER A CA 1
ATOM 1016 C C . SER A 1 134 ? 54.936 22.473 -38.150 1.00 35.50 134 SER A C 1
ATOM 1018 O O . SER A 1 134 ? 53.880 22.922 -37.721 1.00 35.50 134 SER A O 1
ATOM 1020 N N . HIS A 1 135 ? 55.825 23.297 -38.702 1.00 33.62 135 HIS A N 1
ATOM 1021 C CA . HIS A 1 135 ? 56.126 23.372 -40.136 1.00 33.62 135 HIS A CA 1
ATOM 1022 C C . HIS A 1 135 ? 54.855 23.633 -40.951 1.00 33.62 135 HIS A C 1
ATOM 1024 O O . HIS A 1 135 ? 54.227 22.715 -41.467 1.00 33.62 135 HIS A O 1
ATOM 1030 N N . GLU A 1 136 ? 54.500 24.911 -41.033 1.00 36.44 136 GLU A N 1
ATOM 1031 C CA . GLU A 1 136 ? 53.574 25.457 -42.015 1.00 36.44 136 GLU A CA 1
ATOM 1032 C C . GLU A 1 136 ? 54.433 26.375 -42.893 1.00 36.44 136 GLU A C 1
ATOM 1034 O O . GLU A 1 136 ?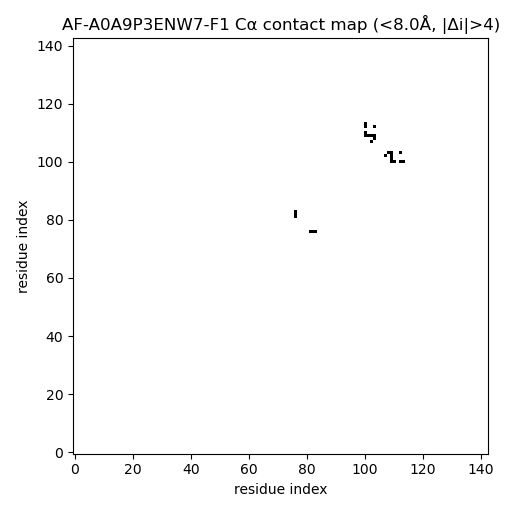 54.995 27.365 -42.426 1.00 36.44 136 GLU A O 1
ATOM 1039 N N . SER A 1 137 ? 54.681 25.938 -44.124 1.00 35.50 137 SER A N 1
ATOM 1040 C CA . SER A 1 137 ? 55.468 26.665 -45.116 1.00 35.50 137 SER A CA 1
ATOM 1041 C C . SER A 1 137 ? 54.895 26.379 -46.492 1.00 35.50 137 SER A C 1
ATOM 1043 O O . SER A 1 137 ? 55.047 25.254 -46.964 1.00 35.50 137 SER A O 1
ATOM 1045 N N . SER A 1 138 ? 54.270 27.402 -47.068 1.00 35.12 138 SER A N 1
ATOM 1046 C CA . SER A 1 138 ? 54.103 27.711 -48.500 1.00 35.12 138 SER A CA 1
ATOM 1047 C C . SER A 1 138 ? 52.871 28.620 -48.603 1.00 35.12 138 SER A C 1
ATOM 1049 O O . SER A 1 138 ? 51.835 28.257 -48.058 1.00 35.12 138 SER A O 1
ATOM 1051 N N . GLU A 1 139 ? 52.860 29.780 -49.245 1.00 38.59 139 GLU A N 1
ATOM 1052 C CA . GLU A 1 139 ? 53.784 30.430 -50.178 1.00 38.59 139 GLU A CA 1
ATOM 1053 C C . GLU A 1 139 ? 53.180 31.821 -50.514 1.00 38.59 139 GLU A C 1
ATOM 1055 O O . GLU A 1 139 ? 52.014 32.053 -50.197 1.00 38.59 139 GLU A O 1
ATOM 1060 N N . GLU A 1 140 ? 53.978 32.674 -51.180 1.00 36.16 140 GLU A N 1
ATOM 1061 C CA . GLU A 1 140 ? 53.596 33.886 -51.955 1.00 36.16 140 GLU A CA 1
ATOM 1062 C C . GLU A 1 140 ? 53.284 35.175 -51.147 1.00 36.16 140 GLU A C 1
ATOM 1064 O O . GLU A 1 140 ? 52.616 35.137 -50.123 1.00 36.16 140 GLU A O 1
ATOM 1069 N N . GLU A 1 141 ? 53.766 36.381 -51.478 1.00 34.12 141 GLU A N 1
ATOM 1070 C CA . GLU A 1 141 ? 54.231 36.952 -52.751 1.00 34.12 141 GLU A CA 1
ATOM 1071 C C . GLU A 1 141 ? 54.990 38.292 -52.506 1.00 34.12 141 GLU A C 1
ATOM 1073 O O . GLU A 1 141 ? 54.755 38.968 -51.507 1.00 34.12 14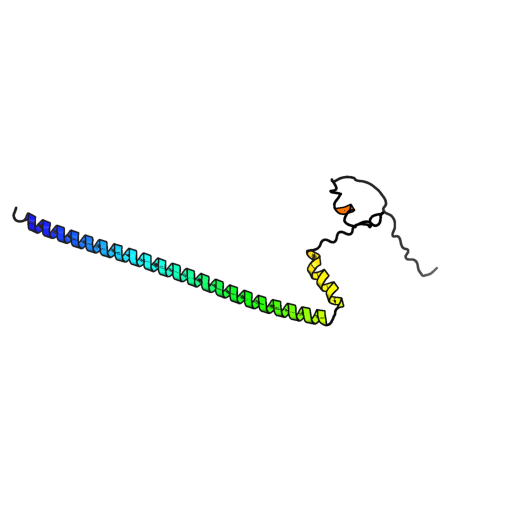1 GLU A O 1
ATOM 1078 N N . GLU A 1 142 ? 55.832 38.646 -53.486 1.00 39.22 142 GLU A N 1
ATOM 1079 C CA . GLU A 1 142 ? 56.219 39.991 -53.977 1.00 39.22 142 GLU A CA 1
ATOM 1080 C C . GLU A 1 142 ? 57.215 40.955 -53.269 1.00 39.22 142 GLU A C 1
ATOM 1082 O O . GLU A 1 142 ? 57.128 41.274 -52.086 1.00 39.22 142 GLU A O 1
ATOM 1087 N N . GLU A 1 143 ? 58.092 41.460 -54.164 1.00 39.19 143 GLU A N 1
ATOM 1088 C CA . GLU A 1 143 ? 59.079 42.573 -54.189 1.00 39.19 143 GLU A CA 1
ATOM 1089 C C . GLU A 1 143 ? 60.384 42.529 -53.368 1.00 39.19 143 GLU A C 1
ATOM 1091 O O . GLU A 1 143 ? 60.405 42.835 -52.156 1.00 39.19 143 GLU A O 1
#

Solvent-accessible surface area (backbone atoms only — not comparable to full-atom values): 8973 Å² total; per-residue (Å²): 122,85,70,56,57,67,51,50,54,51,50,51,53,49,52,52,53,53,50,51,52,52,49,52,51,52,52,52,49,55,50,51,55,52,50,49,53,50,52,50,52,49,52,50,50,51,50,53,48,54,52,51,53,52,49,52,52,50,50,51,54,51,50,50,53,50,51,52,49,51,51,52,50,49,51,54,36,71,77,34,67,76,50,46,62,54,52,52,46,68,77,35,62,90,80,53,84,83,83,86,63,73,79,45,97,80,77,56,68,60,60,64,76,61,79,74,57,84,78,70,83,84,83,84,83,86,84,81,96,76,85,91,84,79,88,85,86,86,80,89,82,88,136

pLDDT: mean 79.21, std 22.64, range [31.14, 98.19]

Foldseek 3Di:
DVPPVVVVVVVVVVVVVVVVVVVVVVVVVVVVVVVVVVVVVVVVVVVVVVVVVVVVVVVVVVVVVVVVVVVVVVVVCVVPVVCVVVVVCVVCVVPDDDDDADQDPVNDDRCPVVVPDPDDDDDDDDDDDDDDDDDDDDDDDDD